Protein AF-A0A842STV0-F1 (afdb_monomer_lite)

Sequence (133 aa):
MDIFKTMNKINAIGKYLIIAVFVVNLLSVSSGASAIGNALSQLCVISQTFLGAAAMVMIILAGATYAIGQVLGAETRARASVWATAMLTGAVVGIMIYVITPHIVAALLGRDADPENPCNFQIGDGGGSGGGS

Secondary structure (DSSP, 8-state):
--HHHHHHHHHHHHHHHHHHHHHHHHHHHHHHHHHHHHHHHHHHHHHHHHHHHHHHHHHHHHHHHHHHHHHS-HHHHHHHHHHHHHHHHHHHHHHHHHHHHHHHHHHHHTS---TT-TT------S-------

Structure (mmCIF, N/CA/C/O backbone):
data_AF-A0A842STV0-F1
#
_entry.id   AF-A0A842STV0-F1
#
loop_
_atom_site.group_PDB
_atom_site.id
_atom_site.type_symbol
_atom_site.label_atom_id
_atom_site.label_alt_id
_atom_site.label_comp_id
_atom_site.label_asym_id
_atom_site.label_entity_id
_atom_site.label_seq_id
_atom_site.pdbx_PDB_ins_code
_atom_site.Cartn_x
_atom_site.Cartn_y
_atom_site.Cartn_z
_atom_site.occupancy
_atom_site.B_iso_or_equiv
_atom_site.auth_seq_id
_atom_site.auth_comp_id
_atom_site.auth_asym_id
_atom_site.auth_atom_id
_atom_site.pdbx_PDB_model_num
ATOM 1 N N . MET A 1 1 ? 24.517 11.326 -65.521 1.00 57.59 1 MET A N 1
ATOM 2 C CA . MET A 1 1 ? 23.741 10.099 -65.250 1.00 57.59 1 MET A CA 1
ATOM 3 C C . MET A 1 1 ? 24.016 9.682 -63.808 1.00 57.59 1 MET A C 1
ATOM 5 O O . MET A 1 1 ? 24.834 8.806 -63.610 1.00 57.59 1 MET A O 1
ATOM 9 N N . ASP A 1 2 ? 23.378 10.291 -62.797 1.00 59.00 2 ASP A N 1
ATOM 10 C CA . ASP A 1 2 ? 23.638 9.911 -61.384 1.00 59.00 2 ASP A CA 1
ATOM 11 C C . ASP A 1 2 ? 22.403 9.948 -60.463 1.00 59.00 2 ASP A C 1
ATOM 13 O O . ASP A 1 2 ? 22.470 9.532 -59.310 1.00 59.00 2 ASP A O 1
ATOM 17 N N . ILE A 1 3 ? 21.236 10.356 -60.971 1.00 64.94 3 ILE A N 1
ATOM 18 C CA . ILE A 1 3 ? 20.001 10.496 -60.179 1.00 64.94 3 ILE A CA 1
ATOM 19 C C . ILE A 1 3 ? 19.505 9.162 -59.598 1.00 64.94 3 ILE A C 1
ATOM 21 O O . ILE A 1 3 ? 19.116 9.102 -58.431 1.00 64.94 3 ILE A O 1
ATOM 25 N N . PHE A 1 4 ? 19.610 8.065 -60.353 1.00 66.62 4 PHE A N 1
ATOM 26 C CA . PHE A 1 4 ? 19.200 6.738 -59.878 1.00 66.62 4 PHE A CA 1
ATOM 27 C C . PHE A 1 4 ? 20.097 6.199 -58.750 1.00 66.62 4 PHE A C 1
ATOM 29 O O . PHE A 1 4 ? 19.624 5.485 -57.865 1.00 66.62 4 PHE A O 1
ATOM 36 N N . LYS A 1 5 ? 21.382 6.582 -58.726 1.00 70.06 5 LYS A N 1
ATOM 37 C CA . LYS A 1 5 ? 22.331 6.172 -57.678 1.00 70.06 5 LYS A CA 1
ATOM 38 C C . LYS A 1 5 ? 22.086 6.942 -56.376 1.00 70.06 5 LYS A C 1
ATOM 40 O O . LYS A 1 5 ? 22.205 6.371 -55.292 1.00 70.06 5 LYS A O 1
ATOM 45 N N . THR A 1 6 ? 21.682 8.208 -56.483 1.00 71.25 6 THR A N 1
ATOM 46 C CA . THR A 1 6 ? 21.313 9.053 -55.340 1.00 71.25 6 THR A CA 1
ATOM 47 C C . THR A 1 6 ? 20.013 8.579 -54.685 1.00 71.25 6 THR A C 1
ATOM 49 O O . THR A 1 6 ? 19.953 8.476 -53.462 1.00 71.25 6 THR A O 1
ATOM 52 N N . MET A 1 7 ? 19.007 8.182 -55.472 1.00 64.56 7 MET A N 1
ATOM 53 C CA . MET A 1 7 ? 17.728 7.687 -54.937 1.00 64.56 7 MET A CA 1
ATOM 54 C C . MET A 1 7 ? 17.862 6.380 -54.141 1.00 64.56 7 MET A C 1
ATOM 56 O O . MET A 1 7 ? 17.233 6.233 -53.093 1.00 64.56 7 MET A O 1
ATOM 60 N N . ASN A 1 8 ? 18.717 5.447 -54.576 1.00 74.62 8 ASN A N 1
ATOM 61 C CA . ASN A 1 8 ? 18.900 4.184 -53.854 1.00 74.62 8 ASN A CA 1
ATOM 62 C C . ASN A 1 8 ? 19.648 4.377 -52.516 1.00 74.62 8 ASN A C 1
ATOM 64 O O . ASN A 1 8 ? 19.322 3.741 -51.515 1.00 74.62 8 ASN A O 1
ATOM 68 N N . LYS A 1 9 ? 20.600 5.323 -52.459 1.00 77.62 9 LYS A N 1
ATOM 69 C CA . LYS A 1 9 ? 21.282 5.689 -51.205 1.00 77.62 9 LYS A CA 1
ATOM 70 C C . LYS A 1 9 ? 20.331 6.322 -50.189 1.00 77.62 9 LYS A C 1
ATOM 72 O O . LYS A 1 9 ? 20.441 6.021 -49.006 1.00 77.62 9 LYS A O 1
ATOM 77 N N . ILE A 1 10 ? 19.380 7.142 -50.637 1.00 80.12 10 ILE A N 1
ATOM 78 C CA . ILE A 1 10 ? 18.402 7.792 -49.751 1.00 80.12 10 ILE A CA 1
ATOM 79 C C . ILE A 1 10 ? 17.457 6.761 -49.111 1.00 80.12 10 ILE A C 1
ATOM 81 O O . ILE A 1 10 ? 17.205 6.837 -47.912 1.00 80.12 10 ILE A O 1
ATOM 85 N N . ASN A 1 11 ? 16.997 5.749 -49.858 1.00 78.19 11 ASN A N 1
ATOM 86 C CA . ASN A 1 11 ? 16.155 4.678 -49.303 1.00 78.19 11 ASN A CA 1
ATOM 87 C C . ASN A 1 11 ? 16.927 3.784 -48.312 1.00 78.19 11 ASN A C 1
ATOM 89 O O . ASN A 1 11 ? 16.408 3.407 -47.261 1.00 78.19 11 ASN A O 1
ATOM 93 N N . ALA A 1 12 ? 18.198 3.495 -48.610 1.00 81.19 12 ALA A N 1
ATOM 94 C CA . ALA A 1 12 ? 19.063 2.766 -47.687 1.00 81.19 12 ALA A CA 1
ATOM 95 C C . ALA A 1 12 ? 19.260 3.543 -46.373 1.00 81.19 12 ALA A C 1
ATOM 97 O O . ALA A 1 12 ? 19.037 2.988 -45.301 1.00 81.19 12 ALA A O 1
ATOM 98 N N . ILE A 1 13 ? 19.584 4.840 -46.447 1.00 86.31 13 ILE A N 1
ATOM 99 C CA . ILE A 1 13 ? 19.749 5.711 -45.270 1.00 86.31 13 ILE A CA 1
ATOM 100 C C . ILE A 1 13 ? 18.442 5.819 -44.469 1.00 86.31 13 ILE A C 1
ATOM 102 O O . ILE A 1 13 ? 18.470 5.720 -43.243 1.00 86.31 13 ILE A O 1
ATOM 106 N N . GLY A 1 14 ? 17.296 5.948 -45.146 1.00 85.69 14 GLY A N 1
ATOM 107 C CA . GLY A 1 14 ? 15.980 5.996 -44.503 1.00 85.69 14 GLY A CA 1
ATOM 108 C C . GLY A 1 14 ? 15.656 4.737 -43.692 1.00 85.69 14 GLY A C 1
ATOM 109 O O . GLY A 1 14 ? 15.174 4.843 -42.565 1.00 85.69 14 GLY A O 1
ATOM 110 N N . LYS A 1 15 ? 15.992 3.544 -44.206 1.00 85.50 15 LYS A N 1
ATOM 111 C CA . LYS A 1 15 ? 15.825 2.281 -43.463 1.00 85.50 15 LYS A CA 1
ATOM 112 C C . LYS A 1 15 ? 16.670 2.235 -42.192 1.00 85.50 15 LYS A C 1
ATOM 114 O O . LYS A 1 15 ? 16.162 1.832 -41.148 1.00 85.50 15 LYS A O 1
ATOM 119 N N . TYR A 1 16 ? 17.929 2.669 -42.259 1.00 89.94 16 TYR A N 1
ATOM 120 C CA . TYR A 1 16 ? 18.792 2.700 -41.076 1.00 89.94 16 TYR A CA 1
ATOM 121 C C . TYR A 1 16 ? 18.301 3.704 -40.027 1.00 89.94 16 TYR A C 1
ATOM 123 O O . TYR A 1 16 ? 18.368 3.410 -38.837 1.00 89.94 16 TYR A O 1
ATOM 131 N N . LEU A 1 17 ? 17.737 4.841 -40.451 1.00 88.94 17 LEU A N 1
ATOM 132 C CA . LEU A 1 17 ? 17.157 5.831 -39.539 1.00 88.94 17 LEU A CA 1
ATOM 133 C C . LEU A 1 17 ? 15.934 5.292 -38.786 1.00 88.94 17 LEU A C 1
ATOM 135 O O . LEU A 1 17 ? 15.839 5.466 -37.575 1.00 88.94 17 LEU A O 1
ATOM 139 N N . ILE A 1 18 ? 15.026 4.599 -39.479 1.00 87.75 18 ILE A N 1
ATOM 140 C CA . ILE A 1 18 ? 13.833 4.006 -38.851 1.00 87.75 18 ILE A CA 1
ATOM 141 C C . ILE A 1 18 ? 14.230 2.936 -37.829 1.00 87.75 18 ILE A C 1
ATOM 143 O O . ILE A 1 18 ? 13.700 2.917 -36.719 1.00 87.75 18 ILE A O 1
ATOM 147 N N . ILE A 1 19 ? 15.197 2.079 -38.169 1.00 89.00 19 ILE A N 1
ATOM 148 C CA . ILE A 1 19 ? 15.704 1.054 -37.247 1.00 89.00 19 ILE A CA 1
ATOM 149 C C . ILE A 1 19 ? 16.390 1.709 -36.040 1.00 89.00 19 ILE A C 1
ATOM 151 O O . ILE A 1 19 ? 16.149 1.293 -34.910 1.00 89.00 19 ILE A O 1
ATOM 155 N N . ALA A 1 20 ? 17.182 2.765 -36.246 1.00 87.44 20 ALA A N 1
ATOM 156 C CA . ALA A 1 20 ? 17.835 3.486 -35.156 1.00 87.44 20 ALA A CA 1
ATOM 157 C C . ALA A 1 20 ? 16.821 4.120 -34.187 1.00 87.44 20 ALA A C 1
ATOM 159 O O . ALA A 1 20 ? 16.964 3.977 -32.975 1.00 87.44 20 ALA A O 1
ATOM 160 N N . VAL A 1 21 ? 15.760 4.752 -34.702 1.00 87.38 21 VAL A N 1
ATOM 161 C CA . VAL A 1 21 ? 14.686 5.319 -33.867 1.00 87.38 21 VAL A CA 1
ATOM 162 C C . VAL A 1 21 ? 13.952 4.222 -33.093 1.00 87.38 21 VAL A C 1
ATOM 164 O O . VAL A 1 21 ? 13.678 4.393 -31.906 1.00 87.38 21 VAL A O 1
ATOM 167 N N . PHE A 1 22 ? 13.669 3.080 -33.719 1.00 85.44 22 PHE A N 1
ATOM 168 C CA . PHE A 1 22 ? 13.004 1.958 -33.054 1.00 85.44 22 PHE A CA 1
ATOM 169 C C . PHE A 1 22 ? 13.857 1.363 -31.921 1.00 85.44 22 PHE A C 1
ATOM 171 O O . PHE A 1 22 ? 13.355 1.127 -30.825 1.00 85.44 22 PHE A O 1
ATOM 178 N N . VAL A 1 23 ? 15.163 1.198 -32.148 1.00 84.94 23 VAL A N 1
ATOM 179 C CA . VAL A 1 23 ? 16.106 0.691 -31.138 1.00 84.94 23 VAL A CA 1
ATOM 180 C C . VAL A 1 23 ? 16.263 1.671 -29.974 1.00 84.94 23 VAL A C 1
ATOM 182 O O . VAL A 1 23 ? 16.241 1.242 -28.824 1.00 84.94 23 VAL A O 1
ATOM 185 N N . VAL A 1 24 ? 16.349 2.979 -30.238 1.00 83.75 24 VAL A N 1
ATOM 186 C CA . VAL A 1 24 ? 16.400 4.002 -29.177 1.00 83.75 24 VAL A CA 1
ATOM 187 C C . VAL A 1 24 ? 15.152 3.944 -28.293 1.00 83.75 24 VAL A C 1
ATOM 189 O O . VAL A 1 24 ? 15.276 3.965 -27.072 1.00 83.75 24 VAL A O 1
ATOM 192 N N . ASN A 1 25 ? 13.964 3.790 -28.886 1.00 78.31 25 ASN A N 1
ATOM 193 C CA . ASN A 1 25 ? 12.721 3.666 -28.121 1.00 78.31 25 ASN A CA 1
ATOM 194 C C . ASN A 1 25 ? 12.652 2.362 -27.303 1.00 78.31 25 ASN A C 1
ATOM 196 O O . ASN A 1 25 ? 12.169 2.385 -26.173 1.00 78.31 25 ASN A O 1
ATOM 200 N N . LEU A 1 26 ? 13.170 1.238 -27.817 1.00 75.12 26 LEU A N 1
ATOM 201 C CA . LEU A 1 26 ? 13.232 -0.021 -27.059 1.00 75.12 26 LEU A CA 1
ATOM 202 C C . LEU A 1 26 ? 14.209 0.043 -25.873 1.00 75.12 26 LEU A C 1
ATOM 204 O O . LEU A 1 26 ? 13.916 -0.492 -24.806 1.00 75.12 26 LEU A O 1
ATOM 208 N N . LEU A 1 27 ? 15.356 0.708 -26.036 1.00 66.31 27 LEU A N 1
ATOM 209 C CA . LEU A 1 27 ? 16.372 0.836 -24.982 1.00 66.31 27 LEU A CA 1
ATOM 210 C C . LEU A 1 27 ? 15.911 1.734 -23.819 1.00 66.31 27 LEU A C 1
ATOM 212 O O . LEU A 1 27 ? 16.306 1.525 -22.669 1.00 66.31 27 LEU A O 1
ATOM 216 N N . SER A 1 28 ? 15.041 2.712 -24.086 1.00 66.75 28 SER A N 1
ATOM 217 C CA . SER A 1 28 ? 14.413 3.523 -23.032 1.00 66.75 28 SER A CA 1
ATOM 218 C C . SER A 1 28 ? 13.404 2.731 -22.191 1.00 66.75 28 SER A C 1
ATOM 220 O O . SER A 1 28 ? 13.216 3.032 -21.014 1.00 66.75 28 SER A O 1
ATOM 222 N N . VAL A 1 29 ? 12.782 1.689 -22.752 1.00 66.56 29 VAL A N 1
ATOM 223 C CA . VAL A 1 29 ? 11.835 0.832 -22.018 1.00 66.56 29 VAL A CA 1
ATOM 224 C C . VAL A 1 29 ? 12.558 -0.087 -21.029 1.00 66.56 29 VAL A C 1
ATOM 226 O O . VAL A 1 29 ? 12.079 -0.263 -19.908 1.00 66.56 29 VAL A O 1
ATOM 229 N N . SER A 1 30 ? 13.731 -0.625 -21.385 1.00 62.72 30 SER A N 1
ATOM 230 C CA . SER A 1 30 ? 14.476 -1.531 -20.495 1.00 62.72 30 SER A CA 1
ATOM 231 C C . SER A 1 30 ? 15.052 -0.823 -19.266 1.00 62.72 30 SER A C 1
ATOM 233 O O . SER A 1 30 ? 15.111 -1.408 -18.192 1.00 62.72 30 SER A O 1
ATOM 235 N N . SER A 1 31 ? 15.438 0.446 -19.404 1.00 62.41 31 SER A N 1
ATOM 236 C CA . SER A 1 31 ? 15.948 1.264 -18.295 1.00 62.41 31 SER A CA 1
ATOM 237 C C . SER A 1 31 ? 14.829 1.838 -17.411 1.00 62.41 31 SER A C 1
ATOM 239 O O . SER A 1 31 ? 15.036 2.056 -16.218 1.00 62.41 31 SER A O 1
ATOM 241 N N . GLY A 1 32 ? 13.622 2.026 -17.958 1.00 63.44 32 GLY A N 1
ATOM 242 C CA . GLY A 1 32 ? 12.448 2.456 -17.192 1.00 63.44 32 GLY A CA 1
ATOM 243 C C . GLY A 1 32 ? 11.839 1.360 -16.311 1.00 63.44 32 GLY A C 1
ATOM 244 O O . GLY A 1 32 ? 11.335 1.659 -15.228 1.00 63.44 32 GLY A O 1
ATOM 245 N N . ALA A 1 33 ? 11.910 0.094 -16.732 1.00 67.31 33 ALA A N 1
ATOM 246 C CA . ALA A 1 33 ? 11.287 -1.023 -16.017 1.00 67.31 33 ALA A CA 1
ATOM 247 C C . ALA A 1 33 ? 11.796 -1.161 -14.568 1.00 67.31 33 ALA A C 1
ATOM 249 O O . ALA A 1 33 ? 10.994 -1.254 -13.638 1.00 67.31 33 ALA A O 1
ATOM 250 N N . SER A 1 34 ? 13.110 -1.078 -14.346 1.00 69.44 34 SER A N 1
ATOM 251 C CA . SER A 1 34 ? 13.703 -1.203 -13.006 1.00 69.44 34 SER A CA 1
ATOM 252 C C . SER A 1 34 ? 13.310 -0.047 -12.077 1.00 69.44 34 SER A C 1
ATOM 254 O O . SER A 1 34 ? 13.065 -0.256 -10.888 1.00 69.44 34 SER A O 1
ATOM 256 N N . ALA A 1 35 ? 13.177 1.171 -12.616 1.00 76.50 35 ALA A N 1
ATOM 257 C CA . ALA A 1 35 ? 12.712 2.330 -11.854 1.00 76.50 35 ALA A CA 1
ATOM 258 C C . ALA A 1 35 ? 11.243 2.178 -11.423 1.00 76.50 35 ALA A C 1
ATOM 260 O O . ALA A 1 35 ? 10.892 2.512 -10.291 1.00 76.50 35 ALA A O 1
ATOM 261 N N . ILE A 1 36 ? 10.400 1.621 -12.299 1.00 77.44 36 ILE A N 1
ATOM 262 C CA . ILE A 1 36 ? 8.989 1.340 -12.011 1.00 77.44 36 ILE A CA 1
ATOM 263 C C . ILE A 1 36 ? 8.875 0.264 -10.926 1.00 77.44 36 ILE A C 1
ATOM 265 O O . ILE A 1 36 ? 8.151 0.463 -9.954 1.00 77.44 36 ILE A O 1
ATOM 269 N N . GLY A 1 37 ? 9.634 -0.833 -11.030 1.00 75.25 37 GLY A N 1
ATOM 270 C CA . GLY A 1 37 ? 9.644 -1.891 -10.013 1.00 75.25 37 GLY A CA 1
ATOM 271 C C . GLY A 1 37 ? 10.043 -1.383 -8.624 1.00 75.25 37 GLY A C 1
ATOM 272 O O . GLY A 1 37 ? 9.386 -1.699 -7.631 1.00 75.25 37 GLY A O 1
ATOM 273 N N . ASN A 1 38 ? 11.064 -0.524 -8.551 1.00 77.12 38 ASN A N 1
ATOM 274 C CA . ASN A 1 38 ? 11.507 0.066 -7.287 1.00 77.12 38 ASN A CA 1
ATOM 275 C C . ASN A 1 38 ? 10.474 1.054 -6.709 1.00 77.12 38 ASN A C 1
ATOM 277 O O . ASN A 1 38 ? 10.178 1.021 -5.515 1.00 77.12 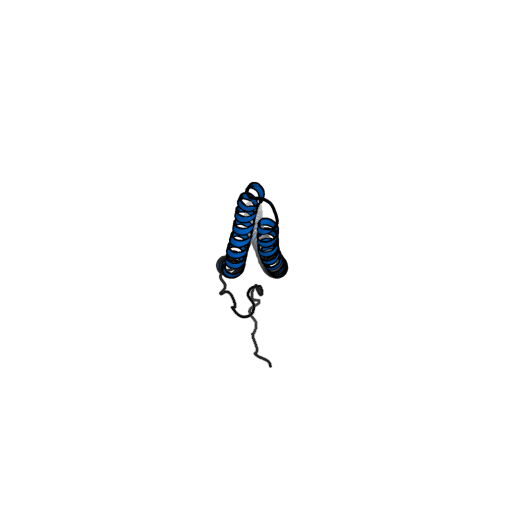38 ASN A O 1
ATOM 281 N N . ALA A 1 39 ? 9.857 1.886 -7.555 1.00 80.81 39 ALA A N 1
ATOM 282 C CA . ALA A 1 39 ? 8.782 2.782 -7.130 1.00 80.81 39 ALA A CA 1
ATOM 283 C C . ALA A 1 39 ? 7.557 2.009 -6.607 1.00 80.81 39 ALA A C 1
ATOM 285 O O . ALA A 1 39 ? 6.999 2.377 -5.574 1.00 80.81 39 ALA A O 1
ATOM 286 N N . LEU A 1 40 ? 7.165 0.914 -7.269 1.00 79.75 40 LEU A N 1
ATOM 287 C CA . LEU A 1 40 ? 6.072 0.044 -6.819 1.00 79.75 40 LEU A CA 1
ATOM 288 C C . LEU A 1 40 ? 6.408 -0.661 -5.501 1.00 79.75 40 LEU A C 1
ATOM 290 O O . LEU A 1 40 ? 5.538 -0.770 -4.638 1.00 79.75 40 LEU A O 1
ATOM 294 N N . SER A 1 41 ? 7.656 -1.102 -5.321 1.00 79.94 41 SER A N 1
ATOM 295 C CA . SER A 1 41 ? 8.120 -1.693 -4.062 1.00 79.94 41 SER A CA 1
ATOM 296 C C . SER A 1 41 ? 8.020 -0.696 -2.905 1.00 79.94 41 SER A C 1
ATOM 298 O O . SER A 1 41 ? 7.404 -1.000 -1.882 1.00 79.94 41 SER A O 1
ATOM 300 N N . GLN A 1 42 ? 8.511 0.535 -3.087 1.00 82.19 42 GLN A N 1
ATOM 301 C CA . GLN A 1 42 ? 8.382 1.580 -2.067 1.00 82.19 42 GLN A CA 1
ATOM 302 C C . GLN A 1 42 ? 6.919 1.928 -1.775 1.00 82.19 42 GLN A C 1
ATOM 304 O O . GLN A 1 42 ? 6.530 2.066 -0.614 1.00 82.19 42 GLN A O 1
ATOM 309 N N . LEU A 1 43 ? 6.087 2.024 -2.815 1.00 82.06 43 LEU A N 1
ATOM 310 C CA . LEU A 1 43 ? 4.662 2.308 -2.667 1.00 82.06 43 LEU A CA 1
ATOM 311 C C . LEU A 1 43 ? 3.942 1.177 -1.916 1.00 82.06 43 LEU A C 1
ATOM 313 O O . LEU A 1 43 ? 3.095 1.456 -1.068 1.00 82.06 43 LEU A O 1
ATOM 317 N N . CYS A 1 44 ? 4.324 -0.082 -2.150 1.00 82.31 44 CYS A N 1
ATOM 318 C CA . CYS A 1 44 ? 3.822 -1.235 -1.405 1.00 82.3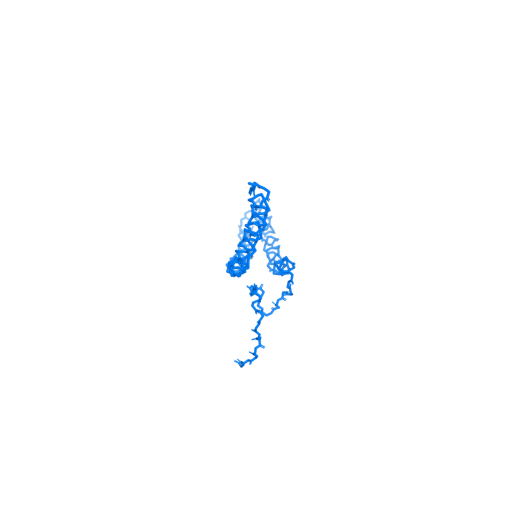1 44 CYS A CA 1
ATOM 319 C C . CYS A 1 44 ? 4.178 -1.155 0.082 1.00 82.31 44 CYS A C 1
ATOM 321 O O . CYS A 1 44 ? 3.288 -1.298 0.917 1.00 82.31 44 CYS A O 1
ATOM 323 N N . VAL A 1 45 ? 5.435 -0.856 0.427 1.00 83.56 45 VAL A N 1
ATOM 324 C CA . VAL A 1 45 ? 5.872 -0.738 1.831 1.00 83.56 45 VAL A CA 1
ATOM 325 C C . VAL A 1 45 ? 5.119 0.383 2.553 1.00 83.56 45 VAL A C 1
ATOM 327 O O . VAL A 1 45 ? 4.624 0.190 3.668 1.00 83.56 45 VAL A O 1
ATOM 330 N N . ILE A 1 46 ? 4.973 1.543 1.908 1.00 85.31 46 ILE A N 1
ATOM 331 C CA . ILE A 1 46 ? 4.226 2.679 2.467 1.00 85.31 46 ILE A CA 1
ATOM 332 C C . ILE A 1 46 ? 2.752 2.303 2.657 1.00 85.31 46 ILE A C 1
ATOM 334 O O . ILE A 1 46 ? 2.188 2.540 3.727 1.00 85.31 46 ILE A O 1
ATOM 338 N N . SER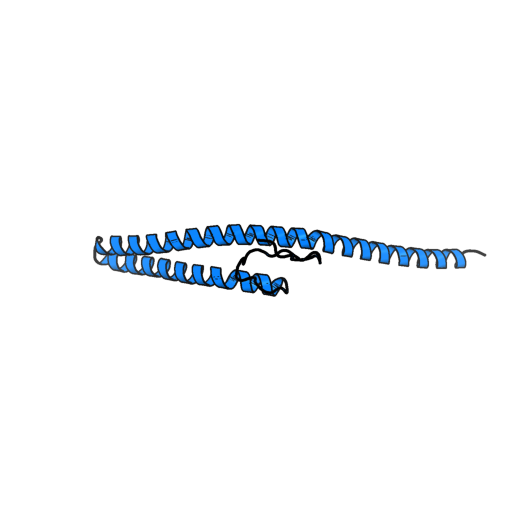 A 1 47 ? 2.142 1.675 1.649 1.00 83.38 47 SER A N 1
ATOM 339 C CA . SER A 1 47 ? 0.753 1.215 1.698 1.00 83.38 47 SER A CA 1
ATOM 340 C C . SER A 1 47 ? 0.533 0.208 2.828 1.00 83.38 47 SER A C 1
ATOM 342 O O . SER A 1 47 ? -0.363 0.394 3.645 1.00 83.38 47 SER A O 1
ATOM 344 N N . GLN A 1 48 ? 1.393 -0.806 2.957 1.00 81.62 48 GLN A N 1
ATOM 345 C CA . GLN A 1 48 ? 1.305 -1.809 4.019 1.00 81.62 48 GLN A CA 1
ATOM 346 C C . GLN A 1 48 ? 1.416 -1.197 5.416 1.00 81.62 48 GLN A C 1
ATOM 348 O O . GLN A 1 48 ? 0.628 -1.532 6.301 1.00 81.62 48 GLN A O 1
ATOM 353 N N . THR A 1 49 ? 2.357 -0.273 5.605 1.00 85.50 49 THR A N 1
ATOM 354 C CA . THR A 1 49 ? 2.552 0.402 6.893 1.00 85.50 49 THR A CA 1
ATOM 355 C C . THR A 1 49 ? 1.323 1.237 7.258 1.00 85.50 49 THR A C 1
ATOM 357 O O . THR A 1 49 ? 0.845 1.188 8.392 1.00 85.50 49 THR A O 1
ATOM 360 N N . PHE A 1 50 ? 0.768 1.964 6.284 1.00 86.50 50 PHE A N 1
ATOM 361 C CA . PHE A 1 50 ? -0.408 2.801 6.493 1.00 86.50 50 PHE A CA 1
ATOM 362 C C . PHE A 1 50 ? -1.678 1.975 6.732 1.00 86.50 50 PHE A C 1
ATOM 364 O O . PHE A 1 50 ? -2.415 2.256 7.676 1.00 86.50 50 PHE A O 1
ATOM 371 N N . LEU A 1 51 ? -1.920 0.928 5.934 1.00 84.56 51 LEU A N 1
ATOM 372 C CA . LEU A 1 51 ? -3.075 0.039 6.093 1.00 84.56 51 LEU A CA 1
ATOM 373 C C . LEU A 1 51 ? -3.025 -0.719 7.423 1.00 84.56 51 LEU A C 1
ATOM 375 O O . LEU A 1 51 ? -4.049 -0.815 8.096 1.00 84.56 51 LEU A O 1
ATOM 379 N N . GLY A 1 52 ? -1.854 -1.220 7.828 1.00 85.44 52 GLY A N 1
ATOM 380 C CA . GLY A 1 52 ? -1.685 -1.920 9.103 1.00 85.44 52 GLY A CA 1
ATOM 381 C C . GLY A 1 52 ? -1.953 -1.010 10.304 1.00 85.44 52 GLY A C 1
ATOM 382 O O . GLY A 1 52 ? -2.733 -1.362 11.193 1.00 85.44 52 GLY A O 1
ATOM 383 N N . ALA A 1 53 ? -1.372 0.195 10.301 1.00 88.31 53 ALA A N 1
ATOM 384 C CA . ALA A 1 53 ? -1.622 1.189 11.342 1.00 88.31 53 ALA A CA 1
ATOM 385 C C . ALA A 1 53 ? -3.100 1.618 11.380 1.00 88.31 53 ALA A C 1
ATOM 387 O O . ALA A 1 53 ? -3.707 1.660 12.452 1.00 88.31 53 ALA A O 1
ATOM 388 N N . ALA A 1 54 ? -3.709 1.875 10.219 1.00 86.00 54 ALA A N 1
ATOM 389 C CA . ALA A 1 54 ? -5.116 2.251 10.119 1.00 86.00 54 ALA A CA 1
ATOM 390 C C . ALA A 1 54 ? -6.055 1.141 10.616 1.00 86.00 54 ALA A C 1
ATOM 392 O O . ALA A 1 54 ? -7.000 1.432 11.348 1.00 86.00 54 ALA A O 1
ATOM 393 N N . ALA A 1 55 ? -5.786 -0.126 10.282 1.00 87.75 55 ALA A N 1
ATOM 394 C CA . ALA A 1 55 ? -6.582 -1.262 10.745 1.00 87.75 55 ALA A CA 1
ATOM 395 C C . ALA A 1 55 ? -6.555 -1.387 12.276 1.00 87.75 55 ALA A C 1
ATOM 397 O O . ALA A 1 55 ? -7.606 -1.539 12.899 1.00 87.75 55 ALA A O 1
ATOM 398 N N . MET A 1 56 ? -5.378 -1.245 12.896 1.00 88.62 56 MET A N 1
ATOM 399 C CA . MET A 1 56 ? -5.252 -1.265 14.357 1.00 88.62 56 MET A CA 1
ATOM 400 C C . MET A 1 56 ? -6.031 -0.126 15.019 1.00 88.62 56 MET A C 1
ATOM 402 O O . MET A 1 56 ? -6.778 -0.356 15.971 1.00 88.62 56 MET A O 1
ATOM 406 N N . VAL A 1 57 ? -5.923 1.093 14.485 1.00 91.50 57 VAL A N 1
ATOM 407 C CA . VAL A 1 57 ? -6.657 2.253 15.011 1.00 91.50 57 VAL A CA 1
ATOM 408 C C . VAL A 1 57 ? -8.171 2.077 14.852 1.00 91.50 57 VAL A C 1
ATOM 410 O O . VAL A 1 57 ? -8.915 2.372 15.786 1.00 91.50 57 VAL A O 1
ATOM 413 N N . MET A 1 58 ? -8.639 1.540 13.721 1.00 89.06 58 MET A N 1
ATOM 414 C CA . MET A 1 58 ? -10.062 1.267 13.482 1.00 89.06 58 MET A CA 1
ATOM 415 C C . MET A 1 58 ? -10.639 0.238 14.459 1.00 89.06 58 MET A C 1
ATOM 417 O O . MET A 1 58 ? -11.751 0.425 14.948 1.00 89.06 58 MET A O 1
ATOM 421 N N . ILE A 1 59 ? -9.888 -0.816 14.796 1.00 91.50 59 ILE A N 1
ATOM 422 C CA . ILE A 1 59 ? -10.324 -1.825 15.776 1.00 91.50 59 ILE A CA 1
ATOM 423 C C . ILE A 1 59 ? -10.442 -1.204 17.174 1.00 91.50 59 ILE A C 1
ATOM 425 O O . ILE A 1 59 ? -11.442 -1.413 17.865 1.00 91.50 59 ILE A O 1
ATOM 429 N N . ILE A 1 60 ? -9.456 -0.399 17.580 1.00 93.62 60 ILE A N 1
ATOM 430 C CA . ILE A 1 60 ? -9.476 0.285 18.880 1.00 93.62 60 ILE A CA 1
ATOM 431 C C . ILE A 1 60 ? -10.645 1.275 18.947 1.00 93.62 60 ILE A C 1
ATOM 433 O O . ILE A 1 60 ? -11.386 1.290 19.931 1.00 93.62 60 ILE A O 1
ATOM 437 N N . LEU A 1 61 ? -10.856 2.066 17.891 1.00 90.25 61 LEU A N 1
ATOM 438 C CA . LEU A 1 61 ? -11.972 3.006 17.804 1.00 90.25 61 LEU A CA 1
ATOM 439 C C . LEU A 1 61 ? -13.326 2.299 17.820 1.00 90.25 61 LEU A C 1
ATOM 441 O O . LEU A 1 61 ? -14.237 2.796 18.481 1.00 90.25 61 LEU A O 1
ATOM 445 N N . ALA A 1 62 ? -13.464 1.142 17.167 1.00 90.75 62 ALA A N 1
ATOM 446 C CA . ALA A 1 62 ? -14.683 0.335 17.215 1.00 90.75 62 ALA A CA 1
ATOM 447 C C . ALA A 1 62 ? -14.994 -0.132 18.648 1.00 90.75 62 ALA A C 1
ATOM 449 O O . ALA A 1 62 ? -16.127 -0.011 19.116 1.00 90.75 62 ALA A O 1
ATOM 450 N N . GLY A 1 63 ? -13.979 -0.604 19.380 1.00 90.31 63 GLY A N 1
ATOM 451 C CA . GLY A 1 63 ? -14.121 -0.985 20.788 1.00 90.31 63 GLY A CA 1
ATOM 452 C C . GLY A 1 63 ? -14.482 0.202 21.686 1.00 90.31 63 GLY A C 1
ATOM 453 O O . GLY A 1 63 ? -15.405 0.113 22.499 1.00 90.31 63 GLY A O 1
ATOM 454 N N . ALA A 1 64 ? -13.806 1.339 21.501 1.00 91.06 64 ALA A N 1
ATOM 455 C CA . ALA A 1 64 ? -14.065 2.561 22.256 1.00 91.06 64 ALA A CA 1
ATOM 456 C C . ALA A 1 64 ? -15.472 3.116 21.987 1.00 91.06 64 ALA A C 1
ATOM 458 O O . ALA A 1 64 ? -16.193 3.439 22.928 1.00 91.06 64 ALA A O 1
ATOM 459 N N . THR A 1 65 ? -15.905 3.182 20.724 1.00 90.38 65 THR A N 1
ATOM 460 C CA . THR A 1 65 ? -17.258 3.644 20.366 1.00 90.38 65 THR A CA 1
ATOM 461 C C . THR A 1 65 ? -18.341 2.710 20.886 1.00 90.38 65 THR A C 1
ATOM 463 O O . THR A 1 65 ? -19.359 3.199 21.374 1.00 90.38 65 THR A O 1
ATOM 466 N N . TYR A 1 66 ? -18.121 1.392 20.876 1.00 89.81 66 TYR A N 1
ATOM 467 C CA . TYR A 1 66 ? -19.041 0.451 21.514 1.00 89.81 66 TYR A CA 1
ATOM 468 C C . TYR A 1 66 ? -19.146 0.699 23.024 1.00 89.81 66 TYR A C 1
ATOM 470 O O . TYR A 1 66 ? -20.252 0.802 23.551 1.00 89.81 66 TYR A O 1
ATOM 478 N N . ALA A 1 67 ? -18.012 0.856 23.715 1.00 88.69 67 ALA A N 1
ATOM 479 C CA . ALA A 1 67 ? -17.984 1.123 25.153 1.00 88.69 67 ALA A CA 1
ATOM 480 C C . ALA A 1 67 ? -18.670 2.454 25.510 1.00 88.69 67 ALA A C 1
ATOM 482 O O . ALA A 1 67 ? -19.504 2.495 26.413 1.00 88.69 67 ALA A O 1
ATOM 483 N N . ILE A 1 68 ? -18.391 3.522 24.757 1.00 88.44 68 ILE A N 1
ATOM 484 C CA . ILE A 1 68 ? -19.039 4.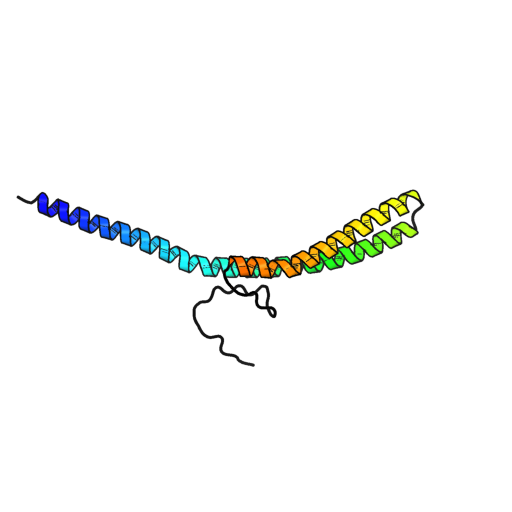833 24.917 1.00 88.44 68 ILE A CA 1
ATOM 485 C C . ILE A 1 68 ? -20.550 4.718 24.671 1.00 88.44 68 ILE A C 1
ATOM 487 O O . ILE A 1 68 ? -21.347 5.293 25.412 1.00 88.44 68 ILE A O 1
ATOM 491 N N . GLY A 1 69 ? -20.959 3.921 23.682 1.00 84.56 69 GLY A N 1
ATOM 492 C CA . GLY A 1 69 ? -22.362 3.648 23.387 1.00 84.56 69 GLY A CA 1
ATOM 493 C C . GLY A 1 69 ? -23.132 2.998 24.538 1.00 84.56 69 GLY A C 1
ATOM 494 O O . GLY A 1 69 ? -24.343 3.173 24.612 1.00 84.56 69 GLY A O 1
ATOM 495 N N . GLN A 1 70 ? -22.459 2.288 25.448 1.00 83.94 70 GLN A N 1
ATOM 496 C CA . GLN A 1 70 ? -23.099 1.695 26.630 1.00 83.94 70 GLN A CA 1
ATOM 497 C C . GLN A 1 70 ? -23.280 2.696 27.778 1.00 83.94 70 GLN A C 1
ATOM 499 O O . GLN A 1 70 ? -24.133 2.487 28.636 1.00 83.94 70 GLN A O 1
ATOM 504 N N . VAL A 1 71 ? -22.479 3.765 27.806 1.00 87.06 71 VAL A N 1
ATOM 505 C CA . VAL A 1 71 ? -22.550 4.821 28.831 1.00 87.06 71 VAL A CA 1
ATOM 506 C C . VAL A 1 71 ? -23.579 5.889 28.452 1.00 87.06 71 VAL A C 1
ATOM 508 O O . VAL A 1 71 ? -24.167 6.532 29.320 1.00 87.06 71 VAL A O 1
ATOM 511 N N . LEU A 1 72 ? -23.816 6.077 27.154 1.00 83.06 72 LEU A N 1
ATOM 512 C CA . LEU A 1 72 ? -24.776 7.042 26.633 1.00 83.06 72 LEU A CA 1
ATOM 513 C C . LEU A 1 72 ? -26.182 6.424 26.504 1.00 83.06 72 LEU A C 1
ATOM 515 O O . LEU A 1 72 ? -26.337 5.217 26.335 1.00 83.06 72 LEU A O 1
ATOM 519 N N . GLY A 1 73 ? -27.217 7.265 26.608 1.00 86.56 73 GLY A N 1
ATOM 520 C CA . GLY A 1 73 ? -28.623 6.843 26.649 1.00 86.56 73 GLY A CA 1
ATOM 521 C C . GLY A 1 73 ? -29.099 6.024 25.438 1.00 86.56 73 GLY A C 1
ATOM 522 O O . GLY A 1 73 ? -28.409 5.882 24.430 1.00 86.56 73 GLY A O 1
ATOM 523 N N . ALA A 1 74 ? -30.323 5.493 25.528 1.00 82.88 74 ALA A N 1
ATOM 524 C CA . ALA A 1 74 ? -30.878 4.522 24.575 1.00 82.88 74 ALA A CA 1
ATOM 525 C C . ALA A 1 74 ? -30.808 4.953 23.092 1.00 82.88 74 ALA A C 1
ATOM 527 O O . ALA A 1 74 ? -30.586 4.113 22.220 1.00 82.88 74 ALA A O 1
ATOM 528 N N . GLU A 1 75 ? -30.926 6.249 22.799 1.00 82.75 75 GLU A N 1
ATOM 529 C CA . GLU A 1 75 ? -30.834 6.785 21.433 1.00 82.75 75 GLU A CA 1
ATOM 530 C C . GLU A 1 75 ? -29.402 6.776 20.877 1.00 82.75 75 GLU A C 1
ATOM 532 O O . GLU A 1 75 ? -29.174 6.504 19.695 1.00 82.75 75 GLU A O 1
ATOM 537 N N . THR A 1 76 ? -28.415 7.038 21.733 1.00 83.50 76 THR A N 1
ATOM 538 C CA . THR A 1 76 ? -26.996 7.085 21.373 1.00 83.50 76 THR A CA 1
ATOM 539 C C . THR A 1 76 ? -26.380 5.693 21.331 1.00 83.50 76 THR A C 1
ATOM 541 O O . THR A 1 76 ? -25.522 5.445 20.486 1.00 83.50 76 THR A O 1
ATOM 544 N N . ARG A 1 77 ? -26.878 4.753 22.144 1.00 83.62 77 ARG A N 1
ATOM 545 C CA . ARG A 1 77 ? -26.499 3.333 22.099 1.00 83.62 77 ARG A CA 1
ATOM 546 C C . ARG A 1 77 ? -26.754 2.707 20.728 1.00 83.62 77 ARG A C 1
ATOM 548 O O . ARG A 1 77 ? -25.889 2.013 20.199 1.00 83.62 77 ARG A O 1
ATOM 555 N N . ALA A 1 78 ? -27.917 2.991 20.137 1.00 85.69 78 ALA A N 1
ATOM 556 C CA . ALA A 1 78 ? -28.298 2.468 18.825 1.00 85.69 78 ALA A CA 1
ATOM 557 C C . ALA A 1 78 ? -27.465 3.066 17.678 1.00 85.69 78 ALA A C 1
ATOM 559 O O . ALA A 1 78 ? -27.171 2.381 16.705 1.00 85.69 78 ALA A O 1
ATOM 560 N N . ARG A 1 79 ? -27.051 4.335 17.781 1.00 86.38 79 ARG A N 1
ATOM 561 C CA . ARG A 1 79 ? -26.186 4.962 16.768 1.00 86.38 79 ARG A CA 1
ATOM 562 C C . ARG A 1 79 ? -24.725 4.539 16.921 1.00 86.38 79 ARG A C 1
ATOM 564 O O . ARG A 1 79 ? -24.066 4.269 15.922 1.00 86.38 79 ARG A O 1
ATOM 571 N N . ALA A 1 80 ? -24.232 4.436 18.154 1.00 87.62 80 ALA A N 1
ATOM 572 C CA . ALA A 1 80 ? -22.860 4.029 18.445 1.00 87.62 80 ALA A CA 1
ATOM 573 C C . ALA A 1 80 ? -22.572 2.589 17.998 1.00 87.62 80 ALA A C 1
ATOM 575 O O . ALA A 1 80 ? -21.499 2.323 17.462 1.00 87.62 80 ALA A O 1
ATOM 576 N N . SER A 1 81 ? -23.535 1.671 18.145 1.00 86.81 81 SER A N 1
ATOM 577 C CA . SER A 1 81 ? -23.378 0.292 17.669 1.00 86.81 81 SER A CA 1
ATOM 578 C C . SER A 1 81 ? -23.236 0.217 16.147 1.00 86.81 81 SER A C 1
ATOM 580 O O . SER A 1 81 ? -22.363 -0.495 15.654 1.00 86.81 81 SER A O 1
ATOM 582 N N . VAL A 1 82 ? -24.012 1.004 15.395 1.00 90.75 82 VAL A N 1
ATOM 583 C CA . VAL A 1 82 ? -23.898 1.068 13.929 1.00 90.75 82 VAL A CA 1
ATOM 584 C C . VAL A 1 82 ? -22.516 1.573 13.515 1.00 90.75 82 VAL A C 1
ATOM 586 O O . VAL A 1 82 ? -21.863 0.955 12.675 1.00 90.75 82 VAL A O 1
ATOM 589 N N . TRP A 1 83 ? -22.017 2.633 14.152 1.00 89.88 83 TRP A N 1
ATOM 590 C CA . TRP A 1 83 ? -20.682 3.168 13.863 1.00 89.88 83 TRP A CA 1
ATOM 591 C C . TRP A 1 83 ? -19.568 2.176 14.212 1.00 89.88 83 TRP A C 1
ATOM 593 O O . TRP A 1 83 ? -18.660 1.977 13.406 1.00 89.88 83 TRP A O 1
ATOM 603 N N . ALA A 1 84 ? -19.670 1.489 15.352 1.00 88.75 84 ALA A N 1
ATOM 604 C CA . ALA A 1 84 ? -18.708 0.462 15.744 1.00 88.75 84 ALA A CA 1
ATOM 605 C C . ALA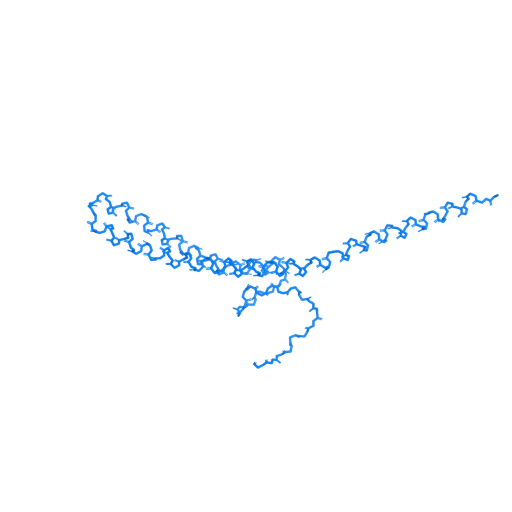 A 1 84 ? -18.675 -0.701 14.737 1.00 88.75 84 ALA A C 1
ATOM 607 O O . ALA A 1 84 ? -17.600 -1.146 14.340 1.00 88.75 84 ALA A O 1
ATOM 608 N N . THR A 1 85 ? -19.838 -1.162 14.260 1.00 89.19 85 THR A N 1
ATOM 609 C CA . THR A 1 85 ? -19.899 -2.222 13.236 1.00 89.19 85 THR A CA 1
ATOM 610 C C . THR A 1 85 ? -19.360 -1.766 11.880 1.00 89.19 85 THR A C 1
ATOM 612 O O . THR A 1 85 ? -18.688 -2.543 11.202 1.00 89.19 85 THR A O 1
ATOM 615 N N . ALA A 1 86 ? -19.573 -0.504 11.497 1.00 89.94 86 ALA A N 1
ATOM 616 C CA . ALA A 1 86 ? -18.989 0.067 10.285 1.00 89.94 86 ALA A CA 1
ATOM 617 C C . ALA A 1 86 ? -17.453 0.146 10.374 1.00 89.94 86 ALA A C 1
ATOM 619 O O . ALA A 1 86 ? -16.759 -0.205 9.423 1.00 89.94 86 ALA A O 1
ATOM 620 N N . MET A 1 87 ? -16.906 0.529 11.533 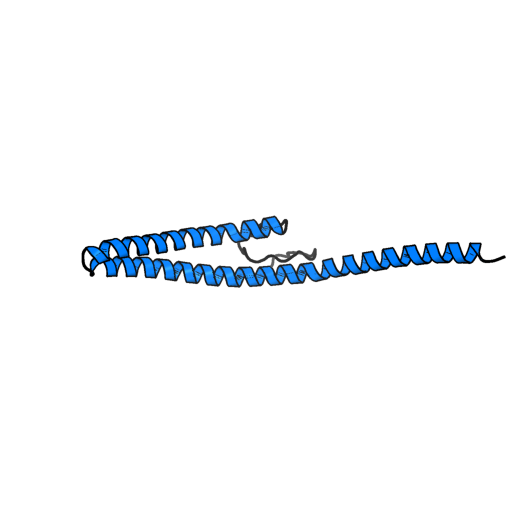1.00 90.12 87 MET A N 1
ATOM 621 C CA . MET A 1 87 ? -15.455 0.541 11.761 1.00 90.12 87 MET A CA 1
ATOM 622 C C . MET A 1 87 ? -14.860 -0.869 11.783 1.00 90.12 87 MET A C 1
ATOM 624 O O . MET A 1 87 ? -13.818 -1.104 11.174 1.00 90.12 87 MET A O 1
ATOM 628 N N . LEU A 1 88 ? -15.543 -1.825 12.422 1.00 90.38 88 LEU A N 1
ATOM 629 C CA . LEU A 1 88 ? -15.123 -3.225 12.449 1.00 90.38 88 LEU A CA 1
ATOM 630 C C . LEU A 1 88 ? -15.099 -3.824 11.036 1.00 90.38 88 LEU A C 1
ATOM 632 O O . LEU A 1 88 ? -14.101 -4.412 10.632 1.00 90.38 88 LEU A O 1
ATOM 636 N N . THR A 1 89 ? -16.175 -3.654 10.264 1.00 91.31 89 THR A N 1
ATOM 637 C CA . THR A 1 89 ? -16.248 -4.162 8.884 1.00 91.31 89 THR A CA 1
ATOM 638 C C . THR A 1 89 ? -15.223 -3.486 7.977 1.00 91.31 89 THR A C 1
ATOM 640 O O . THR A 1 89 ? -14.563 -4.177 7.205 1.00 91.31 89 THR A O 1
ATOM 643 N N . GLY A 1 90 ? -14.999 -2.176 8.128 1.00 88.44 90 GLY A N 1
ATOM 644 C CA . GLY A 1 90 ? -13.920 -1.462 7.446 1.00 88.44 90 GLY A CA 1
ATOM 645 C C . GLY A 1 90 ? -12.530 -2.021 7.772 1.00 88.44 90 GLY A C 1
ATOM 646 O O . GLY A 1 90 ? -11.723 -2.207 6.864 1.00 88.44 90 GLY A O 1
ATOM 647 N N . ALA A 1 91 ? -12.263 -2.363 9.037 1.00 90.62 91 ALA A N 1
ATOM 648 C CA . ALA A 1 91 ? -11.008 -2.996 9.441 1.00 90.62 91 ALA A CA 1
ATOM 649 C C . ALA A 1 91 ? -10.845 -4.401 8.838 1.00 90.62 91 ALA A C 1
ATOM 651 O O . ALA A 1 91 ? -9.779 -4.718 8.313 1.00 90.62 91 ALA A O 1
ATOM 652 N N . VAL A 1 92 ? -11.902 -5.224 8.846 1.00 92.38 92 VAL A N 1
ATOM 653 C CA . VAL A 1 92 ? -11.878 -6.565 8.233 1.00 92.38 92 VAL A CA 1
ATOM 654 C C . VAL A 1 92 ? -11.612 -6.477 6.729 1.00 92.38 92 VAL A C 1
ATOM 656 O O . VAL A 1 92 ? -10.748 -7.186 6.216 1.00 92.38 92 VAL A O 1
ATOM 659 N N . VAL A 1 93 ? -12.305 -5.581 6.021 1.00 90.56 93 VAL A N 1
ATOM 660 C CA . VAL A 1 93 ? -12.086 -5.361 4.584 1.00 90.56 93 VAL A CA 1
ATOM 661 C C . VAL A 1 93 ? -10.672 -4.837 4.322 1.00 90.56 93 VAL A C 1
ATOM 663 O O . VAL A 1 93 ? -10.015 -5.304 3.397 1.00 90.56 93 VAL A O 1
ATOM 666 N N . GLY A 1 94 ? -10.158 -3.929 5.156 1.00 87.38 94 GLY A N 1
ATOM 667 C CA . GLY A 1 94 ? -8.785 -3.428 5.052 1.00 87.38 94 GLY A CA 1
ATOM 668 C C . GLY A 1 94 ? -7.731 -4.532 5.187 1.00 87.38 94 GLY A C 1
ATOM 669 O O . GLY A 1 94 ? -6.802 -4.594 4.383 1.00 87.38 94 GLY A O 1
ATOM 670 N N . ILE A 1 95 ? -7.909 -5.450 6.142 1.00 87.44 95 ILE A N 1
ATOM 671 C CA . ILE A 1 95 ? -7.039 -6.628 6.308 1.00 87.44 95 ILE A CA 1
ATOM 672 C C . ILE A 1 95 ? -7.144 -7.554 5.091 1.00 87.44 95 ILE A C 1
ATOM 674 O O . ILE A 1 95 ? -6.134 -8.053 4.599 1.00 87.44 95 ILE A O 1
ATOM 678 N N . MET A 1 96 ? -8.349 -7.761 4.559 1.00 89.75 96 MET A N 1
ATOM 679 C CA . MET A 1 96 ? -8.543 -8.578 3.362 1.00 89.75 96 MET A CA 1
ATOM 680 C C . MET A 1 96 ? -7.812 -7.982 2.146 1.00 89.75 96 MET A C 1
ATOM 682 O O . MET A 1 96 ? -7.122 -8.702 1.425 1.00 89.75 96 MET A O 1
ATOM 686 N N . ILE A 1 97 ? -7.901 -6.663 1.947 1.00 85.69 97 ILE A N 1
ATOM 687 C CA . ILE A 1 97 ? -7.172 -5.956 0.886 1.00 85.69 97 ILE A CA 1
ATOM 688 C C . ILE A 1 97 ? -5.660 -6.086 1.094 1.00 85.69 97 ILE A C 1
ATOM 690 O O . ILE A 1 97 ? -4.944 -6.352 0.130 1.00 85.69 97 ILE A O 1
ATOM 694 N N . TYR A 1 98 ? -5.170 -5.951 2.329 1.00 84.06 98 TYR A N 1
ATOM 695 C CA . TYR A 1 98 ? -3.748 -6.097 2.653 1.00 84.06 98 TYR A CA 1
ATOM 696 C C . TYR A 1 98 ? -3.178 -7.445 2.185 1.00 84.06 98 TYR A C 1
ATOM 698 O O . TYR A 1 98 ? -2.102 -7.480 1.591 1.00 84.06 98 TYR A O 1
ATOM 706 N N . VAL A 1 99 ? -3.925 -8.537 2.376 1.00 85.12 99 VAL A N 1
ATOM 707 C CA . VAL A 1 99 ? -3.505 -9.885 1.957 1.00 85.12 99 VAL A CA 1
ATOM 708 C C . VAL A 1 99 ? -3.575 -10.065 0.436 1.00 85.12 99 VAL A C 1
ATOM 710 O O . VAL A 1 99 ? -2.697 -10.685 -0.153 1.00 85.12 99 VAL A O 1
ATOM 713 N N . ILE A 1 100 ? -4.595 -9.514 -0.228 1.00 86.06 100 ILE A N 1
ATOM 714 C CA . ILE A 1 100 ? -4.825 -9.734 -1.668 1.00 86.06 100 ILE A CA 1
ATOM 715 C C . ILE A 1 100 ? -3.937 -8.842 -2.551 1.00 86.06 100 ILE A C 1
ATOM 717 O O . ILE A 1 100 ? -3.547 -9.243 -3.648 1.00 86.06 100 ILE A O 1
ATOM 721 N N . THR A 1 101 ? -3.596 -7.638 -2.087 1.00 82.81 101 THR A N 1
ATOM 722 C CA . THR A 1 101 ? -2.827 -6.641 -2.852 1.00 82.81 101 THR A CA 1
ATOM 723 C C . THR A 1 101 ? -1.526 -7.185 -3.465 1.00 82.81 101 THR A C 1
ATOM 725 O O . THR A 1 101 ? -1.352 -7.012 -4.675 1.00 82.81 101 THR A O 1
ATOM 728 N N . PRO A 1 102 ? -0.621 -7.863 -2.727 1.00 79.31 102 PRO A N 1
ATOM 729 C CA . PRO A 1 102 ? 0.622 -8.360 -3.320 1.00 79.31 102 PRO A CA 1
ATOM 730 C C . PRO A 1 102 ? 0.387 -9.411 -4.411 1.00 79.31 102 PRO A C 1
ATOM 732 O O . PRO A 1 102 ? 1.113 -9.422 -5.401 1.00 79.31 102 PRO A O 1
ATOM 735 N N . HIS A 1 103 ? -0.664 -10.230 -4.300 1.00 82.25 103 HIS A N 1
ATOM 736 C CA . HIS A 1 103 ? -1.009 -11.209 -5.333 1.00 82.25 103 HIS A CA 1
ATOM 737 C C . HIS A 1 103 ? -1.443 -10.548 -6.645 1.00 82.25 103 HIS A C 1
ATOM 739 O O . HIS A 1 103 ? -1.044 -10.995 -7.718 1.00 82.25 103 HIS A O 1
ATOM 745 N N . ILE A 1 104 ? -2.223 -9.463 -6.574 1.00 83.00 104 ILE A N 1
ATOM 746 C CA . ILE A 1 104 ? -2.640 -8.720 -7.772 1.00 83.00 104 ILE A CA 1
ATOM 747 C C . ILE A 1 104 ? -1.434 -8.040 -8.428 1.00 83.00 104 ILE A C 1
ATOM 749 O O . ILE A 1 104 ? -1.281 -8.103 -9.646 1.00 83.00 104 ILE A O 1
ATOM 753 N N . VAL A 1 105 ? -0.557 -7.415 -7.636 1.00 77.75 105 VAL A N 1
ATOM 754 C CA . VAL A 1 105 ? 0.633 -6.730 -8.167 1.00 77.75 105 VAL A CA 1
ATOM 755 C C . VAL A 1 105 ? 1.614 -7.727 -8.792 1.00 77.75 105 VAL A C 1
ATOM 757 O O . VAL A 1 105 ? 2.127 -7.471 -9.880 1.00 77.75 105 VAL A O 1
ATOM 760 N N . ALA A 1 106 ? 1.822 -8.887 -8.167 1.00 75.50 106 ALA A N 1
ATOM 761 C CA . ALA A 1 106 ? 2.660 -9.950 -8.714 1.00 75.50 106 ALA A CA 1
ATOM 762 C C . ALA A 1 106 ? 2.107 -10.489 -10.048 1.00 75.50 106 ALA A C 1
ATOM 764 O O . ALA A 1 106 ? 2.846 -10.574 -11.032 1.00 75.50 106 ALA A O 1
ATOM 765 N N . ALA A 1 107 ? 0.791 -10.719 -10.133 1.00 80.81 107 ALA A N 1
ATOM 766 C CA . ALA A 1 107 ? 0.131 -11.141 -11.369 1.00 80.81 107 ALA A CA 1
ATOM 767 C C . ALA A 1 107 ? 0.278 -10.114 -12.509 1.00 80.81 107 ALA A C 1
ATOM 769 O O . ALA A 1 107 ? 0.500 -10.499 -13.655 1.00 80.81 107 ALA A O 1
ATOM 770 N N . LEU A 1 108 ? 0.205 -8.810 -12.207 1.00 76.12 108 LEU A N 1
ATOM 771 C CA . LEU A 1 108 ? 0.410 -7.740 -13.195 1.00 76.12 108 LEU A CA 1
ATOM 772 C C . LEU A 1 108 ? 1.861 -7.653 -13.690 1.00 76.12 108 LEU A C 1
ATOM 774 O O . LEU A 1 108 ? 2.096 -7.286 -14.839 1.00 76.12 108 LEU A O 1
ATOM 778 N N . LEU A 1 109 ? 2.825 -7.997 -12.835 1.00 74.62 109 LEU A N 1
ATOM 779 C CA . LEU A 1 109 ? 4.249 -8.037 -13.173 1.00 74.62 109 LEU A CA 1
ATOM 780 C C . LEU A 1 109 ? 4.679 -9.368 -13.814 1.00 74.62 109 LEU A C 1
ATOM 782 O O . LEU A 1 109 ? 5.834 -9.495 -14.216 1.00 74.62 109 LEU A O 1
ATOM 786 N N . GLY A 1 110 ? 3.776 -10.350 -13.914 1.00 72.38 110 GLY A N 1
ATOM 787 C CA . GLY A 1 110 ? 4.081 -11.686 -14.431 1.00 72.38 110 GLY A CA 1
ATOM 788 C C . GLY A 1 110 ? 5.059 -12.469 -13.550 1.00 72.38 110 GLY A C 1
ATOM 789 O O . GLY A 1 110 ? 5.843 -13.260 -14.071 1.00 72.38 110 GLY A O 1
ATOM 790 N N . ARG A 1 111 ? 5.057 -12.217 -12.236 1.00 66.69 111 ARG A N 1
ATOM 791 C CA . ARG A 1 111 ? 5.914 -12.886 -11.244 1.00 66.69 111 ARG A CA 1
ATOM 792 C C . ARG A 1 111 ? 5.055 -13.551 -10.175 1.00 66.69 111 ARG A C 1
ATOM 794 O O . ARG A 1 111 ? 3.922 -13.134 -9.941 1.00 66.69 111 ARG A O 1
ATOM 801 N N . ASP A 1 112 ? 5.612 -14.547 -9.499 1.00 66.88 112 ASP A N 1
ATOM 802 C CA . ASP A 1 112 ? 5.001 -15.109 -8.299 1.00 66.88 112 ASP A CA 1
ATOM 803 C C . ASP A 1 112 ? 5.214 -14.159 -7.111 1.00 66.88 112 ASP A C 1
ATOM 805 O O . ASP A 1 112 ? 6.257 -13.515 -6.990 1.00 66.88 112 ASP A O 1
ATOM 809 N N . ALA A 1 113 ? 4.197 -14.023 -6.258 1.00 63.22 113 ALA A N 1
ATOM 810 C CA . ALA A 1 113 ? 4.309 -13.234 -5.037 1.00 63.22 113 ALA A CA 1
ATOM 811 C C . ALA A 1 113 ? 5.142 -14.018 -4.016 1.00 63.22 113 ALA A C 1
ATOM 813 O O . ALA A 1 113 ? 4.703 -15.073 -3.557 1.00 63.22 113 ALA A O 1
ATOM 814 N N . ASP A 1 114 ? 6.309 -13.496 -3.641 1.00 67.69 114 ASP A N 1
ATOM 815 C CA . ASP A 1 114 ? 7.120 -14.091 -2.580 1.00 67.69 114 ASP A CA 1
ATOM 816 C C . ASP A 1 114 ? 6.382 -13.959 -1.232 1.00 67.69 114 ASP A C 1
ATOM 818 O O . ASP A 1 114 ? 6.125 -12.836 -0.781 1.00 67.69 114 ASP A O 1
ATOM 822 N N . PRO A 1 115 ? 6.039 -15.071 -0.551 1.00 64.56 115 PRO A N 1
ATOM 823 C CA . PRO A 1 115 ? 5.270 -15.023 0.693 1.00 64.56 115 PRO A CA 1
ATOM 824 C C . PRO A 1 115 ? 6.068 -14.435 1.864 1.00 64.56 115 PRO A C 1
ATOM 826 O O . PRO A 1 115 ? 5.475 -13.893 2.793 1.00 64.56 115 PRO A O 1
ATOM 829 N N . GLU A 1 116 ? 7.402 -14.515 1.824 1.00 71.62 116 GLU A N 1
ATOM 830 C CA . GLU A 1 116 ? 8.279 -13.951 2.858 1.00 71.62 116 GLU A CA 1
ATOM 831 C C . GLU A 1 116 ? 8.477 -12.438 2.706 1.00 71.62 116 GLU A C 1
ATOM 833 O O . GLU A 1 116 ? 8.764 -11.757 3.691 1.00 71.62 116 GLU A O 1
ATOM 838 N N . ASN A 1 117 ? 8.328 -11.891 1.492 1.00 71.62 117 ASN A N 1
ATOM 839 C CA . ASN A 1 117 ? 8.586 -10.477 1.235 1.00 71.62 117 ASN A CA 1
ATOM 840 C C . ASN A 1 117 ? 7.647 -9.906 0.149 1.00 71.62 117 ASN A C 1
ATOM 842 O O . ASN A 1 117 ? 8.070 -9.631 -0.976 1.00 71.62 117 ASN A O 1
ATOM 846 N N . PRO A 1 118 ? 6.360 -9.681 0.482 1.00 70.50 118 PRO A N 1
ATOM 847 C CA . PRO A 1 118 ? 5.297 -9.374 -0.483 1.00 70.50 118 PRO A CA 1
ATOM 848 C C . PRO A 1 118 ? 5.460 -8.033 -1.212 1.00 70.50 118 PRO A C 1
ATOM 850 O O . PRO A 1 118 ? 4.737 -7.772 -2.170 1.00 70.50 118 PRO A O 1
ATOM 853 N N . CYS A 1 119 ? 6.378 -7.174 -0.760 1.00 74.00 119 CYS A N 1
ATOM 854 C CA . CYS A 1 119 ? 6.693 -5.900 -1.405 1.00 74.00 119 CYS A CA 1
ATOM 855 C C . CYS A 1 119 ? 8.006 -5.924 -2.204 1.00 74.00 119 CYS A C 1
ATOM 857 O O . CYS A 1 119 ? 8.410 -4.884 -2.727 1.00 74.00 119 CYS A O 1
ATOM 859 N N . ASN A 1 120 ? 8.686 -7.068 -2.323 1.00 71.56 120 ASN A N 1
ATOM 860 C CA . ASN A 1 120 ? 9.931 -7.181 -3.078 1.00 71.56 120 ASN A CA 1
ATOM 861 C C . ASN A 1 120 ? 9.658 -7.454 -4.567 1.00 71.56 120 ASN A C 1
ATOM 863 O O . ASN A 1 120 ? 9.777 -8.572 -5.055 1.00 71.56 120 ASN A O 1
ATOM 867 N N . PHE A 1 121 ? 9.295 -6.412 -5.311 1.00 69.06 121 PHE A N 1
ATOM 868 C CA . PHE A 1 121 ? 8.974 -6.516 -6.739 1.00 69.06 121 PHE A CA 1
ATOM 869 C C . PHE A 1 121 ? 10.188 -6.321 -7.660 1.00 69.06 121 PHE A C 1
ATOM 871 O O . PHE A 1 121 ? 10.044 -5.762 -8.749 1.00 69.06 121 PHE A O 1
ATOM 878 N N . GLN A 1 122 ? 11.392 -6.733 -7.245 1.00 59.88 122 GLN A N 1
ATOM 879 C CA . GLN A 1 122 ? 12.597 -6.529 -8.054 1.00 59.88 122 GLN A CA 1
ATOM 880 C C . GLN A 1 122 ? 12.441 -7.164 -9.440 1.00 59.88 122 GLN A C 1
ATOM 882 O O . GLN A 1 122 ? 12.385 -8.385 -9.584 1.00 59.88 122 GLN A O 1
ATOM 887 N N . ILE A 1 123 ? 12.365 -6.317 -10.471 1.00 55.97 123 ILE A N 1
ATOM 888 C CA . ILE A 1 123 ? 12.351 -6.744 -11.867 1.00 55.97 123 ILE A CA 1
ATOM 889 C C . ILE A 1 123 ? 13.745 -7.276 -12.164 1.00 55.97 123 ILE A C 1
ATOM 891 O O . ILE A 1 123 ? 14.707 -6.522 -12.224 1.00 55.97 123 ILE A O 1
ATOM 895 N N . GLY A 1 124 ? 13.828 -8.599 -12.238 1.00 51.41 124 GLY A N 1
ATOM 896 C CA . GLY A 1 124 ? 15.064 -9.347 -12.383 1.00 51.41 124 GLY A CA 1
ATOM 897 C C . GLY A 1 124 ? 15.919 -8.828 -13.530 1.00 51.41 124 GLY A C 1
ATOM 898 O O . GLY A 1 124 ? 15.633 -9.096 -14.694 1.00 51.41 124 GLY A O 1
ATOM 899 N N . ASP A 1 125 ? 17.022 -8.185 -13.167 1.00 43.78 125 ASP A N 1
ATOM 900 C CA . ASP A 1 125 ? 18.276 -8.426 -13.854 1.00 43.78 125 ASP A CA 1
ATOM 901 C C . ASP A 1 125 ? 18.569 -9.923 -13.677 1.00 43.78 125 ASP A C 1
ATOM 903 O O . ASP A 1 125 ? 18.584 -10.443 -12.559 1.00 43.78 125 ASP A O 1
ATOM 907 N N . GLY A 1 126 ? 18.702 -10.667 -14.773 1.00 46.81 126 GLY A N 1
ATOM 908 C CA . GLY A 1 126 ? 19.088 -12.073 -14.703 1.00 46.81 126 GLY A CA 1
ATOM 909 C C . GLY A 1 126 ? 20.440 -12.203 -13.997 1.00 46.81 126 GLY A C 1
ATOM 910 O O . GLY A 1 126 ? 21.470 -11.908 -14.594 1.00 46.81 126 GLY A O 1
ATOM 911 N N . GLY A 1 127 ? 20.448 -12.628 -12.733 1.00 43.50 127 GLY A N 1
ATOM 912 C CA . GLY A 1 127 ? 21.686 -12.732 -11.966 1.00 43.50 127 GLY A CA 1
ATOM 913 C C . GLY A 1 127 ? 21.495 -13.186 -10.522 1.00 43.50 127 GLY A C 1
ATOM 914 O O . GLY A 1 127 ? 21.424 -12.364 -9.623 1.00 43.50 127 GLY A O 1
ATOM 915 N N . GLY A 1 128 ? 21.467 -14.507 -10.321 1.00 44.47 128 GLY A N 1
ATOM 916 C CA . GLY A 1 128 ? 21.988 -15.186 -9.128 1.00 44.47 128 GLY A CA 1
ATOM 917 C C . GLY A 1 128 ? 21.453 -14.762 -7.757 1.00 44.47 128 GLY A C 1
ATOM 918 O O . GLY A 1 128 ? 22.116 -14.021 -7.038 1.00 44.47 128 GLY A O 1
ATOM 919 N N . SER A 1 129 ? 20.356 -15.387 -7.319 1.00 45.12 129 SER A N 1
ATOM 920 C CA . SER A 1 129 ? 20.111 -15.590 -5.885 1.00 45.12 129 SER A CA 1
ATOM 921 C C . SER A 1 129 ? 21.072 -16.675 -5.384 1.00 45.12 129 SER A C 1
ATOM 923 O O . SER A 1 129 ? 20.791 -17.872 -5.441 1.00 45.12 129 SER A O 1
ATOM 925 N N . GLY A 1 130 ? 22.277 -16.248 -5.006 1.00 41.12 130 GLY A N 1
ATOM 926 C CA . GLY A 1 130 ? 23.177 -17.026 -4.168 1.00 41.12 130 GLY A CA 1
ATOM 927 C C . GLY A 1 130 ? 22.718 -16.886 -2.724 1.00 41.12 130 GLY A C 1
ATOM 928 O O . GLY A 1 130 ? 22.765 -15.792 -2.167 1.00 41.12 130 GLY A O 1
ATOM 929 N N . GLY A 1 131 ? 22.261 -17.994 -2.141 1.00 48.50 131 GLY A N 1
ATOM 930 C CA . GLY A 1 131 ? 21.994 -18.093 -0.713 1.00 48.50 131 GLY A CA 1
ATOM 931 C C . GLY A 1 131 ? 23.222 -17.711 0.113 1.00 48.50 131 GLY A C 1
ATOM 932 O O . GLY A 1 131 ? 24.362 -17.967 -0.278 1.00 48.50 131 GLY A O 1
ATOM 933 N N . GLY A 1 132 ? 22.979 -17.106 1.269 1.00 40.06 132 GLY A N 1
ATOM 934 C CA . GLY A 1 132 ? 24.051 -16.689 2.154 1.00 40.06 132 GLY A CA 1
ATOM 935 C C . GLY A 1 132 ? 23.540 -16.121 3.466 1.00 40.06 132 GLY A C 1
ATOM 936 O O . GLY A 1 132 ? 23.531 -14.909 3.611 1.00 40.06 132 GLY A O 1
ATOM 937 N N . SER A 1 133 ? 23.215 -17.054 4.369 1.00 38.16 133 SER A N 1
ATOM 938 C CA . SER A 1 133 ? 23.279 -17.000 5.847 1.00 38.16 133 SER A CA 1
ATOM 939 C C . SER A 1 133 ? 22.499 -15.914 6.586 1.00 38.16 133 SER A C 1
ATOM 941 O O . SER A 1 133 ? 22.906 -14.736 6.537 1.00 38.16 133 SER A O 1
#

Radius of gyration: 28.48 Å; chains: 1; bounding box: 55×29×94 Å

pLDDT: mean 77.93, std 13.1, range [38.16, 93.62]

Foldseek 3Di:
DCPVVVVVVVVVVVVVVVVVVVVVVVVVVVVVVQVVLVVQLVVLVVLLVVLVVLLVVLLVQLVVLCVVLVVDDPVSVVVSNVSSVVSNVVSVVSVVCNVCVLVVVCVVLVHHQDPVRSSNRRPDPPDDPDDDD